Protein AF-I3XAE4-F1 (afdb_monomer)

Mean predicted aligned error: 9.43 Å

InterPro domains:
  IPR036927 Cytochrome c oxidase-like, subunit I superfamily [G3DSA:1.20.210.10] (24-157)
  IPR036927 Cytochrome c oxidase-like, subunit I superfamily [SSF81442] (66-150)

Structure (mmCIF, N/CA/C/O backbone):
data_AF-I3XAE4-F1
#
_entry.id   AF-I3XAE4-F1
#
loop_
_atom_site.group_PDB
_atom_site.id
_atom_site.type_symbol
_atom_site.label_atom_id
_atom_site.label_alt_id
_atom_site.label_comp_id
_atom_site.label_asym_id
_atom_site.label_entity_id
_atom_site.label_seq_id
_atom_site.pdbx_PDB_ins_code
_atom_site.Cartn_x
_atom_site.Cartn_y
_atom_site.Cartn_z
_atom_site.occupancy
_atom_site.B_iso_or_equiv
_atom_site.auth_seq_id
_atom_site.auth_comp_id
_atom_site.auth_asym_id
_atom_site.auth_atom_id
_atom_site.pdbx_PDB_model_num
ATOM 1 N N . MET A 1 1 ? -15.522 16.557 63.820 1.00 76.06 1 MET A N 1
ATOM 2 C CA . MET A 1 1 ? -14.167 16.299 63.265 1.00 76.06 1 MET A CA 1
ATOM 3 C C . MET A 1 1 ? -14.089 15.014 62.425 1.00 76.06 1 MET A C 1
ATOM 5 O O . MET A 1 1 ? -13.448 15.027 61.383 1.00 76.06 1 MET A O 1
ATOM 9 N N . GLN A 1 2 ? -14.757 13.923 62.821 1.00 84.25 2 GLN A N 1
ATOM 10 C CA . GLN A 1 2 ? -14.720 12.630 62.114 1.00 84.25 2 GLN A CA 1
ATOM 11 C C . GLN A 1 2 ? -15.445 12.635 60.753 1.00 84.25 2 GLN A C 1
ATOM 13 O O . GLN A 1 2 ? -14.897 12.148 59.770 1.00 84.25 2 GLN A O 1
ATOM 18 N N . ALA A 1 3 ? -16.614 13.282 60.664 1.00 79.56 3 AL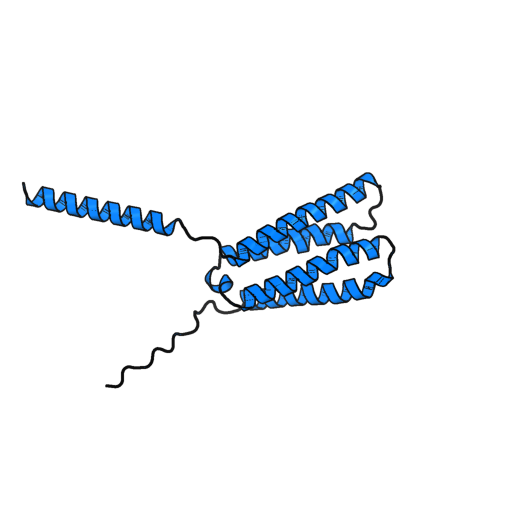A A N 1
ATOM 19 C CA . ALA A 1 3 ? -17.376 13.404 59.415 1.00 79.56 3 ALA A CA 1
ATOM 20 C C . ALA A 1 3 ? -16.611 14.159 58.306 1.00 79.56 3 ALA A C 1
ATOM 22 O O . ALA A 1 3 ? -16.615 13.744 57.152 1.00 79.56 3 ALA A O 1
ATOM 23 N N . ALA A 1 4 ? -15.877 15.219 58.663 1.00 82.44 4 ALA A N 1
ATOM 24 C CA . ALA A 1 4 ? -15.049 15.973 57.719 1.00 82.44 4 ALA A CA 1
ATOM 25 C C . ALA A 1 4 ? -13.869 15.141 57.181 1.00 82.44 4 ALA A C 1
ATOM 27 O O . ALA A 1 4 ? -13.571 15.188 55.990 1.00 82.44 4 ALA A O 1
ATOM 28 N N . LYS A 1 5 ? -13.229 14.329 58.037 1.00 83.19 5 LYS A N 1
ATOM 29 C CA . LYS A 1 5 ? -12.159 13.407 57.620 1.00 83.19 5 LYS A CA 1
ATOM 30 C C . LYS A 1 5 ? -12.682 12.320 56.675 1.00 83.19 5 LYS A C 1
ATOM 32 O O . LYS A 1 5 ? -12.035 12.034 55.672 1.00 83.19 5 LYS A O 1
ATOM 37 N N . ALA A 1 6 ? -13.864 11.770 56.958 1.00 85.94 6 ALA A N 1
ATOM 38 C CA . ALA A 1 6 ? -14.510 10.782 56.096 1.00 85.94 6 ALA A CA 1
ATOM 39 C C . ALA A 1 6 ? -14.856 11.363 54.712 1.00 85.94 6 ALA A C 1
ATOM 41 O O . ALA A 1 6 ? -14.579 10.735 53.694 1.00 85.94 6 ALA A O 1
ATOM 42 N N . PHE A 1 7 ? -15.377 12.593 54.664 1.00 85.81 7 PHE A N 1
ATOM 43 C CA . PHE A 1 7 ? -15.699 13.275 53.407 1.00 85.81 7 PHE A CA 1
ATOM 44 C C . PHE A 1 7 ? -14.455 13.559 52.549 1.00 85.81 7 PHE A C 1
ATOM 46 O O . PHE A 1 7 ? -14.458 13.315 51.342 1.00 85.81 7 PHE A O 1
ATOM 53 N N . LEU A 1 8 ? -13.367 14.030 53.166 1.00 87.00 8 LEU A N 1
ATOM 54 C CA . LEU A 1 8 ? -12.108 14.290 52.460 1.00 87.00 8 LEU A CA 1
ATOM 55 C C . LEU A 1 8 ? -11.470 13.002 51.919 1.00 87.00 8 LEU A C 1
ATOM 57 O O . LEU A 1 8 ? -10.982 13.005 50.792 1.00 87.00 8 LEU A O 1
ATOM 61 N N . SER A 1 9 ? -11.536 11.903 52.679 1.00 88.94 9 SER A N 1
ATOM 62 C CA . SER A 1 9 ? -11.065 10.581 52.242 1.00 88.94 9 SER A CA 1
ATOM 63 C C . SER A 1 9 ? -11.899 10.015 51.087 1.00 88.94 9 SER A C 1
ATOM 65 O O . SER A 1 9 ? -11.342 9.487 50.126 1.00 88.94 9 SER A O 1
ATOM 67 N N . ALA A 1 10 ? -13.225 10.175 51.121 1.00 87.88 10 ALA A N 1
ATOM 68 C CA . ALA A 1 10 ? -14.088 9.758 50.016 1.00 87.88 10 ALA A CA 1
ATOM 69 C C . ALA A 1 10 ? -13.787 10.553 48.733 1.00 87.88 10 ALA A C 1
ATOM 71 O O . ALA A 1 10 ? -13.667 9.975 47.650 1.00 87.88 10 ALA A O 1
ATOM 72 N N . ARG A 1 11 ? -13.581 11.871 48.860 1.00 89.69 11 ARG A N 1
ATOM 73 C CA . ARG A 1 11 ? -13.214 12.744 47.737 1.00 89.69 11 ARG A CA 1
ATOM 74 C C . ARG A 1 11 ? -11.833 12.408 47.167 1.00 89.69 11 ARG A C 1
ATOM 76 O O . ARG A 1 11 ? -11.686 12.399 45.948 1.00 89.69 11 ARG A O 1
ATOM 83 N N . SER A 1 12 ? -10.835 12.105 48.004 1.00 89.38 12 SER A N 1
ATOM 84 C CA . SER A 1 12 ? -9.504 11.695 47.527 1.00 89.38 12 SER A CA 1
ATOM 85 C C . SER A 1 12 ? -9.557 10.353 46.799 1.00 89.38 12 SER A C 1
ATOM 87 O O . SER A 1 12 ? -8.990 10.231 45.717 1.00 89.38 12 SER A O 1
ATOM 89 N N . GLN A 1 13 ? -10.319 9.387 47.323 1.00 89.75 13 GLN A N 1
ATOM 90 C CA . GLN A 1 13 ? -10.525 8.089 46.676 1.00 89.75 13 GLN A CA 1
ATOM 91 C C . GLN A 1 13 ? -11.202 8.246 45.305 1.00 89.75 13 GLN A C 1
ATOM 93 O O . GLN A 1 13 ? -10.792 7.617 44.329 1.00 89.75 13 GLN A O 1
ATOM 98 N N . GLN A 1 14 ? -12.215 9.115 45.200 1.00 87.88 14 GLN A N 1
ATOM 99 C CA . GLN A 1 14 ? -12.870 9.417 43.924 1.00 87.88 14 GLN A CA 1
ATOM 100 C C . GLN A 1 14 ? -11.922 10.086 42.926 1.00 87.88 14 GLN A C 1
ATOM 102 O O . GLN A 1 14 ? -11.926 9.714 41.754 1.00 87.88 14 GLN A O 1
ATOM 107 N N . LEU A 1 15 ? -11.094 11.035 43.371 1.00 87.19 15 LEU A N 1
ATOM 108 C CA . LEU A 1 15 ? -10.099 11.684 42.514 1.00 87.19 15 LEU A CA 1
ATOM 109 C C . LEU A 1 15 ? -9.040 10.691 42.030 1.00 87.19 15 LEU A C 1
ATOM 111 O O . LEU A 1 15 ? -8.719 10.681 40.845 1.00 87.19 15 LEU A O 1
ATOM 115 N N . GLU A 1 16 ? -8.545 9.810 42.898 1.00 88.75 16 GLU A N 1
ATOM 116 C CA . GLU A 1 16 ? -7.619 8.749 42.498 1.00 88.75 16 GLU A CA 1
ATOM 117 C C . GLU A 1 16 ? -8.247 7.782 41.495 1.00 88.75 16 GLU A C 1
ATOM 119 O O . GLU A 1 16 ? -7.606 7.421 40.507 1.00 88.75 16 GLU A O 1
ATOM 124 N N . ASN A 1 17 ? -9.502 7.388 41.710 1.00 87.81 17 ASN A N 1
ATOM 125 C CA . ASN A 1 17 ? -10.229 6.526 40.783 1.00 87.81 17 ASN A CA 1
ATOM 126 C C . ASN A 1 17 ? -10.455 7.224 39.433 1.00 87.81 17 ASN A C 1
ATOM 128 O O . ASN A 1 17 ? -10.259 6.605 38.389 1.00 87.81 17 ASN A O 1
ATOM 132 N N . MET A 1 18 ? -10.773 8.521 39.433 1.00 81.25 18 MET A N 1
ATOM 133 C CA . MET A 1 18 ? -10.917 9.336 38.221 1.00 81.25 18 MET A CA 1
ATOM 134 C C . MET A 1 18 ? -9.584 9.500 37.476 1.00 81.25 18 MET A C 1
ATOM 136 O O . MET A 1 18 ? -9.546 9.425 36.249 1.00 81.25 18 MET A O 1
ATOM 140 N N . LEU A 1 19 ? -8.475 9.691 38.194 1.00 83.56 19 LEU A N 1
ATOM 141 C CA . LEU A 1 19 ? -7.135 9.777 37.607 1.00 83.56 19 LEU A CA 1
ATOM 142 C C . LEU A 1 19 ? -6.678 8.428 37.040 1.00 83.56 19 LEU A C 1
ATOM 144 O O . LEU A 1 19 ? -6.095 8.388 35.958 1.00 83.56 19 LEU A O 1
ATOM 148 N N . LYS A 1 20 ? -6.972 7.320 37.731 1.00 78.75 20 LYS A N 1
ATOM 149 C CA . LYS A 1 20 ? -6.724 5.957 37.235 1.00 78.75 20 LYS A CA 1
ATOM 150 C C . LYS A 1 20 ? -7.558 5.660 35.991 1.00 78.75 20 LYS A C 1
ATOM 152 O O . LYS A 1 20 ? -7.014 5.111 35.042 1.00 78.75 20 LYS A O 1
ATOM 157 N N . PHE A 1 21 ? -8.821 6.082 35.958 1.00 70.75 21 PHE A N 1
ATOM 158 C CA . PHE A 1 21 ? -9.698 5.943 34.795 1.00 70.75 21 PHE A CA 1
ATOM 159 C C . PHE A 1 21 ? -9.158 6.707 33.577 1.00 70.75 21 PHE A C 1
ATOM 161 O O . PHE A 1 21 ? -8.957 6.102 32.529 1.00 70.75 21 PHE A O 1
ATOM 168 N N . HIS A 1 22 ? -8.798 7.989 33.719 1.00 64.88 22 HIS A N 1
ATOM 169 C CA . HIS A 1 22 ? -8.184 8.756 32.623 1.00 64.88 22 HIS A CA 1
ATOM 170 C C . HIS A 1 22 ? -6.821 8.194 32.190 1.00 64.88 22 HIS A C 1
ATOM 172 O O . HIS A 1 22 ? -6.510 8.167 31.001 1.00 64.88 22 HIS A O 1
ATOM 178 N N . ARG A 1 23 ? -6.014 7.692 33.135 1.00 65.06 23 ARG A N 1
ATOM 179 C CA . ARG A 1 23 ? -4.724 7.051 32.835 1.00 65.06 23 ARG A CA 1
ATOM 180 C C . ARG A 1 23 ? -4.894 5.717 32.102 1.00 65.06 23 ARG A C 1
ATOM 182 O O . ARG A 1 23 ? -4.112 5.427 31.205 1.00 65.06 23 ARG A O 1
ATOM 189 N N . GLN A 1 24 ? -5.905 4.921 32.452 1.00 57.69 24 GLN A N 1
ATOM 190 C CA . GLN A 1 24 ? -6.210 3.659 31.768 1.00 57.69 24 GLN A CA 1
ATOM 191 C C . GLN A 1 24 ? -6.857 3.874 30.394 1.00 57.69 24 GLN A C 1
ATOM 193 O O . GLN A 1 24 ? -6.640 3.066 29.495 1.00 57.69 24 GLN A O 1
ATOM 198 N N . GLN A 1 25 ? -7.566 4.987 30.185 1.00 56.97 25 GLN A N 1
ATOM 199 C CA . GLN A 1 25 ? -8.067 5.372 28.861 1.00 56.97 25 GLN A CA 1
ATOM 200 C C . GLN A 1 25 ? -6.973 5.874 27.902 1.00 56.97 25 GLN A C 1
ATOM 202 O O . GLN A 1 25 ? -7.177 5.869 26.691 1.00 56.97 25 GLN A O 1
ATOM 207 N N . GLY A 1 26 ? -5.790 6.241 28.407 1.00 47.56 26 GLY A N 1
ATOM 208 C CA . GLY A 1 26 ? -4.649 6.692 27.597 1.00 47.56 26 GLY A CA 1
ATOM 209 C C . GLY A 1 26 ? -3.886 5.586 26.854 1.00 47.56 26 GLY A C 1
ATOM 210 O O . GLY A 1 26 ? -2.859 5.865 26.243 1.00 47.56 26 GLY A O 1
ATOM 211 N N . GLY A 1 27 ? -4.344 4.333 26.911 1.00 53.12 27 GLY A N 1
ATOM 212 C CA . GLY A 1 27 ? -3.625 3.173 26.386 1.00 53.12 27 GLY A CA 1
ATOM 213 C C . GLY A 1 27 ? -4.362 2.431 25.279 1.00 53.12 27 GLY A C 1
ATOM 214 O O . GLY A 1 27 ? -4.407 1.203 25.325 1.00 53.12 27 GLY A O 1
ATOM 215 N N . ASN A 1 28 ? -4.954 3.120 24.299 1.00 59.66 28 ASN A N 1
ATOM 216 C CA . ASN A 1 28 ? -5.512 2.417 23.144 1.00 59.66 28 ASN A CA 1
ATOM 217 C C . ASN A 1 28 ? -4.349 1.919 22.269 1.00 59.66 28 ASN A C 1
ATOM 219 O O . ASN A 1 28 ? -3.827 2.646 21.423 1.00 59.66 28 ASN A O 1
ATOM 223 N N . GLN A 1 29 ? -3.881 0.697 22.537 1.00 72.88 29 GLN A N 1
ATOM 224 C CA . GLN A 1 29 ? -2.855 0.039 21.733 1.00 72.88 29 GLN A CA 1
ATOM 225 C C . GLN A 1 29 ? -3.320 0.035 20.273 1.00 72.88 29 GLN A C 1
ATOM 227 O O . GLN A 1 29 ? -4.426 -0.413 19.965 1.00 72.88 29 GLN A O 1
ATOM 232 N N . MET A 1 30 ? -2.489 0.579 19.382 1.00 83.19 30 MET A N 1
ATOM 233 C CA . MET A 1 30 ? -2.802 0.673 17.960 1.00 83.19 30 MET A CA 1
ATOM 234 C C . MET A 1 30 ? -3.201 -0.714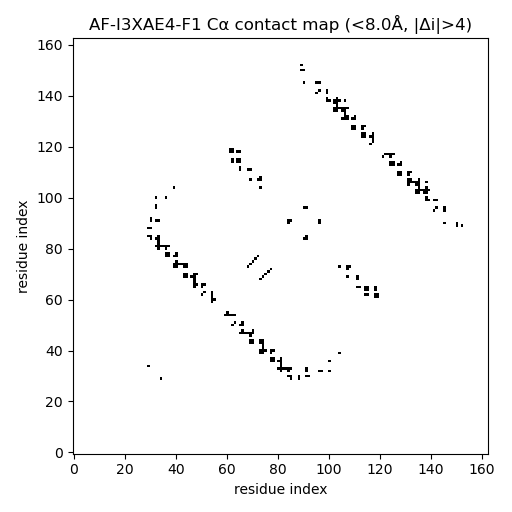 17.424 1.00 83.19 30 MET A C 1
ATOM 236 O O . MET A 1 30 ? -2.473 -1.683 17.668 1.00 83.19 30 MET A O 1
ATOM 240 N N . PRO A 1 31 ? -4.316 -0.838 16.677 1.00 91.19 31 PRO A N 1
ATOM 241 C CA . PRO A 1 31 ? -4.728 -2.108 16.098 1.00 91.19 31 PRO A CA 1
ATOM 242 C C . PRO A 1 31 ? -3.585 -2.763 15.323 1.00 91.19 31 PRO A C 1
ATOM 244 O O . PRO A 1 31 ? -2.889 -2.105 14.547 1.00 91.19 31 PRO A O 1
ATOM 247 N N . ARG A 1 32 ? -3.409 -4.078 15.492 1.00 92.88 32 ARG A N 1
ATOM 248 C CA . ARG A 1 32 ? -2.312 -4.836 14.864 1.00 92.88 32 ARG A CA 1
ATOM 249 C C . ARG A 1 32 ? -2.206 -4.577 13.359 1.00 92.88 32 ARG A C 1
ATOM 251 O O . ARG A 1 32 ? -1.103 -4.432 12.848 1.00 92.88 32 ARG A O 1
ATOM 258 N N . ILE A 1 33 ? -3.341 -4.497 12.664 1.00 94.94 33 ILE A N 1
ATOM 259 C CA . ILE A 1 33 ? -3.379 -4.264 11.216 1.00 94.94 33 ILE A CA 1
ATOM 260 C C . ILE A 1 33 ? -2.875 -2.873 10.822 1.00 94.94 33 ILE A C 1
ATOM 262 O O . ILE A 1 33 ? -2.163 -2.743 9.832 1.00 94.94 33 ILE A O 1
ATOM 266 N N . ALA A 1 34 ? -3.152 -1.850 11.633 1.00 95.88 34 ALA A N 1
ATOM 267 C CA . ALA A 1 34 ? -2.610 -0.516 11.415 1.00 95.88 34 ALA A CA 1
ATOM 268 C C . ALA A 1 34 ? -1.083 -0.510 11.569 1.00 95.88 34 ALA A C 1
ATOM 270 O O . ALA A 1 34 ? -0.377 0.047 10.732 1.00 95.88 34 ALA A O 1
ATOM 271 N N . ASN A 1 35 ? -0.562 -1.209 12.585 1.00 96.06 35 ASN A N 1
ATOM 272 C CA . ASN A 1 35 ? 0.882 -1.360 12.767 1.00 96.06 35 ASN A CA 1
ATOM 273 C C . ASN A 1 35 ? 1.548 -2.096 11.592 1.00 96.06 35 ASN A C 1
ATOM 275 O O . ASN A 1 35 ? 2.632 -1.700 11.169 1.00 96.06 35 ASN A O 1
ATOM 279 N N . LEU A 1 36 ? 0.904 -3.140 11.056 1.00 97.38 36 LEU A N 1
ATOM 280 C CA . LEU A 1 36 ? 1.390 -3.853 9.872 1.00 97.38 36 LEU A CA 1
ATOM 281 C C . LEU A 1 36 ? 1.469 -2.926 8.656 1.00 97.38 36 LEU A C 1
ATOM 283 O O . LEU A 1 36 ? 2.522 -2.861 8.030 1.00 97.38 36 LEU A O 1
ATOM 287 N N . TYR A 1 37 ? 0.414 -2.155 8.387 1.00 98.25 37 TYR A N 1
ATOM 288 C CA . TYR A 1 37 ? 0.399 -1.186 7.292 1.00 98.25 37 TYR A CA 1
ATOM 289 C C . TYR A 1 37 ? 1.497 -0.129 7.392 1.00 98.25 37 TYR A C 1
ATOM 291 O O . TYR A 1 37 ? 2.156 0.160 6.400 1.00 98.25 37 TYR A O 1
ATOM 299 N N . PHE A 1 38 ? 1.742 0.436 8.577 1.00 98.38 38 PHE A N 1
ATOM 300 C CA . PHE A 1 38 ? 2.834 1.401 8.736 1.00 98.38 38 PHE A CA 1
ATOM 301 C C . PHE A 1 38 ? 4.212 0.756 8.546 1.00 98.38 38 PHE A C 1
ATOM 303 O O . PHE A 1 38 ? 5.091 1.356 7.925 1.00 98.38 38 PHE A O 1
ATOM 310 N N . LYS A 1 39 ? 4.397 -0.479 9.032 1.00 98.31 39 LYS A N 1
ATOM 311 C CA . LYS A 1 39 ? 5.637 -1.243 8.832 1.00 98.31 39 LYS A CA 1
ATOM 312 C C . LYS A 1 39 ? 5.887 -1.579 7.364 1.00 98.31 39 LYS A C 1
ATOM 314 O O . LYS A 1 39 ? 7.032 -1.526 6.933 1.00 98.31 39 LYS A O 1
ATOM 319 N N . THR A 1 40 ? 4.859 -1.906 6.586 1.00 98.44 40 THR A N 1
ATOM 320 C CA . THR A 1 40 ? 5.027 -2.131 5.143 1.00 98.44 40 THR A CA 1
ATOM 321 C C . THR A 1 40 ? 5.221 -0.825 4.385 1.00 98.44 40 THR A C 1
ATOM 323 O O . THR A 1 40 ? 6.089 -0.755 3.519 1.00 98.44 40 THR A O 1
ATOM 326 N N . ALA A 1 41 ? 4.490 0.232 4.749 1.00 98.62 41 ALA A N 1
ATOM 327 C CA . ALA A 1 41 ? 4.594 1.543 4.114 1.00 98.62 41 ALA A CA 1
ATOM 328 C C . ALA A 1 41 ? 6.022 2.107 4.177 1.00 98.62 41 ALA A C 1
ATOM 330 O O . ALA A 1 41 ? 6.518 2.623 3.177 1.00 98.62 41 ALA A O 1
ATOM 331 N N . ILE A 1 42 ? 6.711 1.978 5.320 1.00 98.62 42 ILE A N 1
ATOM 332 C CA . ILE A 1 42 ? 8.096 2.462 5.445 1.00 98.62 42 ILE A CA 1
ATOM 333 C C . ILE A 1 42 ? 9.076 1.663 4.574 1.00 98.62 42 ILE A C 1
ATOM 335 O O . ILE A 1 42 ? 10.012 2.238 4.027 1.00 98.62 42 ILE A O 1
ATOM 339 N N . ILE A 1 43 ? 8.837 0.363 4.372 1.00 98.75 43 ILE A N 1
ATOM 340 C CA . ILE A 1 43 ? 9.647 -0.459 3.460 1.00 98.75 43 ILE A CA 1
ATOM 341 C C . ILE A 1 43 ? 9.473 0.038 2.020 1.00 98.75 43 ILE A C 1
ATOM 343 O O . ILE A 1 43 ? 10.461 0.228 1.313 1.00 98.75 43 ILE A O 1
ATOM 347 N N . PHE A 1 44 ? 8.237 0.313 1.594 1.00 98.69 44 PHE A N 1
ATOM 348 C CA . PHE A 1 44 ? 7.981 0.851 0.256 1.00 98.69 44 PHE A CA 1
ATOM 349 C C . PHE A 1 44 ? 8.507 2.273 0.060 1.00 98.69 44 PHE A C 1
ATOM 351 O O . PHE A 1 44 ? 8.953 2.584 -1.041 1.00 98.69 44 PHE A O 1
ATOM 358 N N . LEU A 1 45 ? 8.527 3.110 1.104 1.00 98.75 45 LEU A N 1
ATOM 359 C CA . LEU A 1 45 ? 9.181 4.421 1.042 1.00 98.75 45 LEU A CA 1
ATOM 360 C C . LEU A 1 45 ? 10.678 4.271 0.760 1.00 98.75 45 LEU A C 1
ATOM 362 O O . LEU A 1 45 ? 11.205 4.932 -0.131 1.00 98.75 45 LEU A O 1
ATOM 366 N N . ILE A 1 46 ? 11.353 3.376 1.488 1.00 98.75 46 ILE A N 1
ATOM 367 C CA . ILE A 1 46 ? 12.780 3.106 1.280 1.00 98.75 46 ILE A CA 1
ATOM 368 C C . ILE A 1 46 ? 13.013 2.636 -0.160 1.00 98.75 46 ILE A C 1
ATOM 370 O O . ILE A 1 46 ? 13.849 3.212 -0.850 1.00 98.75 46 ILE A O 1
ATOM 374 N N . LEU A 1 47 ? 12.226 1.669 -0.647 1.00 98.31 47 LEU A N 1
ATOM 375 C CA . LEU A 1 47 ? 12.312 1.196 -2.034 1.00 98.31 47 LEU A CA 1
ATOM 376 C C . LEU A 1 47 ? 12.060 2.319 -3.052 1.00 98.31 47 LEU A C 1
ATOM 378 O O . LEU A 1 47 ? 12.807 2.452 -4.018 1.00 98.31 47 LEU A O 1
ATOM 382 N N . GLY A 1 48 ? 11.040 3.149 -2.831 1.00 98.38 48 GLY A N 1
ATOM 383 C CA . GLY A 1 48 ? 10.707 4.275 -3.700 1.00 98.38 48 GLY A CA 1
ATOM 384 C C . GLY A 1 48 ? 11.844 5.291 -3.795 1.00 98.38 48 GLY A C 1
ATOM 385 O O . GLY A 1 48 ? 12.214 5.691 -4.900 1.00 98.38 48 GLY A O 1
ATOM 386 N N . ILE A 1 49 ? 12.443 5.664 -2.661 1.00 98.56 49 ILE A N 1
ATOM 387 C CA . ILE A 1 49 ? 13.618 6.546 -2.617 1.00 98.56 49 ILE A CA 1
ATOM 388 C C . ILE A 1 49 ? 14.809 5.889 -3.323 1.00 98.56 49 ILE A C 1
ATOM 390 O O . ILE A 1 49 ? 15.467 6.550 -4.122 1.00 98.56 49 ILE A O 1
ATOM 394 N N . SER A 1 50 ? 15.065 4.595 -3.096 1.00 98.31 50 SER A N 1
ATOM 395 C CA . SER A 1 50 ? 16.1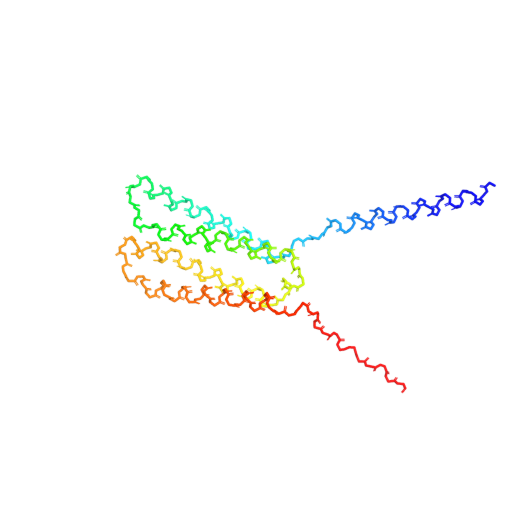52 3.868 -3.767 1.00 98.31 50 SER A CA 1
ATOM 396 C C . SER A 1 50 ? 16.010 3.874 -5.291 1.00 98.31 50 SER A C 1
ATOM 398 O O . SER A 1 50 ? 16.989 4.149 -5.981 1.00 98.31 50 SER A O 1
ATOM 400 N N . ILE A 1 51 ? 14.802 3.641 -5.823 1.00 97.69 51 ILE A N 1
ATOM 401 C CA . ILE A 1 51 ? 14.539 3.717 -7.272 1.00 97.69 51 ILE A CA 1
ATOM 402 C C . ILE A 1 51 ? 14.790 5.142 -7.786 1.00 97.69 51 ILE A C 1
ATOM 404 O O . ILE A 1 51 ? 15.461 5.317 -8.800 1.00 97.69 51 ILE A O 1
ATOM 408 N N . GLY A 1 52 ? 14.301 6.165 -7.077 1.00 97.81 52 GLY A N 1
ATOM 409 C CA . GLY A 1 52 ? 14.479 7.565 -7.485 1.00 97.81 52 GLY A CA 1
ATOM 410 C C . GLY A 1 52 ? 15.945 8.010 -7.480 1.00 97.81 52 GLY A C 1
ATOM 411 O O . GLY A 1 52 ? 16.392 8.694 -8.400 1.00 97.81 52 GLY A O 1
ATOM 412 N N . LEU A 1 53 ? 16.720 7.574 -6.482 1.00 98.19 53 LEU A N 1
ATOM 413 C CA . LEU A 1 53 ? 18.163 7.813 -6.429 1.00 98.19 53 LEU A CA 1
ATOM 414 C C . LEU A 1 53 ? 18.890 7.117 -7.579 1.00 98.19 53 LEU A C 1
ATOM 416 O O . LEU A 1 53 ? 19.728 7.745 -8.222 1.00 98.19 53 LEU A O 1
ATOM 420 N N . HIS A 1 54 ? 18.549 5.858 -7.866 1.00 97.12 54 HIS A N 1
ATOM 421 C CA . HIS A 1 54 ? 19.123 5.127 -8.995 1.00 97.12 54 HIS A CA 1
ATOM 422 C C . HIS A 1 54 ? 18.870 5.854 -10.323 1.00 97.12 54 HIS A C 1
ATOM 424 O O . HIS A 1 54 ? 19.812 6.063 -11.082 1.00 97.12 54 HIS A O 1
ATOM 430 N N . MET A 1 55 ? 17.635 6.309 -10.567 1.00 96.75 55 MET A N 1
ATOM 431 C CA . MET A 1 55 ? 17.286 7.084 -11.767 1.00 96.75 55 MET A CA 1
ATOM 432 C C . MET A 1 55 ? 18.100 8.379 -11.879 1.00 96.75 55 MET A C 1
ATOM 434 O O . MET A 1 55 ? 18.649 8.682 -12.935 1.00 96.75 55 MET A O 1
ATOM 438 N N . SER A 1 56 ? 18.217 9.124 -10.776 1.00 97.06 56 SER A N 1
ATOM 439 C CA . SER A 1 56 ? 18.966 10.385 -10.737 1.00 97.06 56 SER A CA 1
ATOM 440 C C . SER A 1 56 ? 20.460 10.179 -11.008 1.00 97.06 56 SER A C 1
ATOM 442 O O . SER A 1 56 ? 21.046 10.894 -11.818 1.00 97.06 56 SER A O 1
ATOM 444 N N . ILE A 1 57 ? 21.070 9.161 -10.388 1.00 98.00 57 ILE A N 1
ATOM 445 C CA . ILE A 1 57 ? 22.494 8.835 -10.570 1.00 98.00 57 ILE A CA 1
ATOM 446 C C . ILE A 1 57 ? 22.775 8.334 -11.994 1.00 98.00 57 ILE A C 1
ATOM 448 O O . ILE A 1 57 ? 23.786 8.708 -12.582 1.00 98.00 57 ILE A O 1
ATOM 452 N N . ALA A 1 58 ? 21.898 7.493 -12.549 1.00 96.00 58 ALA A N 1
ATOM 453 C CA . ALA A 1 58 ? 22.066 6.932 -13.890 1.00 96.00 58 ALA A CA 1
ATOM 454 C C . ALA A 1 58 ? 21.701 7.917 -15.015 1.00 96.00 58 ALA A C 1
ATOM 456 O O . ALA A 1 58 ? 22.058 7.685 -16.168 1.00 96.00 58 ALA A O 1
ATOM 457 N N . GLY A 1 59 ? 20.954 8.983 -14.710 1.00 96.44 59 GLY A N 1
ATOM 458 C CA . GLY A 1 59 ? 20.368 9.881 -15.709 1.00 96.44 59 GLY A CA 1
ATOM 459 C C . GLY A 1 59 ? 19.224 9.255 -16.520 1.00 96.44 59 GLY A C 1
ATOM 460 O O . GLY A 1 59 ? 18.654 9.922 -17.383 1.00 96.44 59 GLY A O 1
ATOM 461 N N . ASP A 1 60 ? 18.849 8.006 -16.236 1.00 95.38 60 ASP A N 1
ATOM 462 C CA . ASP A 1 60 ? 17.760 7.293 -16.897 1.00 95.38 60 ASP A CA 1
ATOM 463 C C . ASP A 1 60 ? 16.477 7.355 -16.059 1.00 95.38 60 ASP A C 1
ATOM 465 O O . ASP A 1 60 ? 16.410 6.870 -14.929 1.00 95.38 60 ASP A O 1
ATOM 469 N N . HIS A 1 61 ? 15.435 7.937 -16.648 1.00 95.62 61 HIS A N 1
ATOM 470 C CA . HIS A 1 61 ? 14.135 8.134 -16.012 1.00 95.62 61 HIS A CA 1
ATOM 471 C C . HIS A 1 61 ? 13.060 7.164 -16.529 1.00 95.62 61 HIS A C 1
ATOM 473 O O . HIS A 1 61 ? 11.875 7.342 -16.229 1.00 95.62 61 HIS A O 1
ATOM 479 N N . SER A 1 62 ? 13.452 6.117 -17.263 1.00 95.38 62 SER A N 1
ATOM 480 C CA . SER A 1 62 ? 12.564 5.053 -17.755 1.00 95.38 62 SER A CA 1
ATOM 481 C C . SER A 1 62 ? 11.665 4.473 -16.652 1.00 95.38 62 SER A C 1
ATOM 483 O O . SER A 1 62 ? 10.456 4.325 -16.830 1.00 95.38 62 SER A O 1
ATOM 485 N N . ALA A 1 63 ? 12.220 4.252 -15.456 1.00 96.19 63 ALA A N 1
ATOM 486 C CA . ALA A 1 63 ? 11.524 3.670 -14.308 1.00 96.19 63 ALA A CA 1
ATOM 487 C C . ALA A 1 63 ? 10.679 4.665 -13.477 1.00 96.19 63 ALA A C 1
ATOM 489 O O . ALA A 1 63 ? 10.246 4.321 -12.371 1.00 96.19 63 ALA A O 1
ATOM 490 N N . THR A 1 64 ? 10.386 5.872 -13.987 1.00 97.81 64 THR A N 1
ATOM 491 C CA . THR A 1 64 ? 9.568 6.882 -13.273 1.00 97.81 64 THR A CA 1
ATOM 492 C C . THR A 1 64 ? 8.223 6.318 -12.815 1.00 97.81 64 THR A C 1
ATOM 494 O O . THR A 1 64 ? 7.786 6.579 -11.693 1.00 97.81 64 THR A O 1
ATOM 497 N N . GLY A 1 65 ? 7.586 5.485 -13.647 1.00 97.44 65 GLY A N 1
ATOM 498 C CA . GLY A 1 65 ? 6.336 4.814 -13.291 1.00 97.44 65 GLY A CA 1
ATOM 499 C C . GLY A 1 65 ? 6.478 3.938 -12.044 1.00 97.44 65 GLY A C 1
ATOM 500 O O . GLY A 1 65 ? 5.674 4.055 -11.120 1.00 97.44 65 GLY A O 1
ATOM 501 N N . ALA A 1 66 ? 7.525 3.114 -11.965 1.00 97.94 66 ALA A N 1
ATOM 502 C CA . ALA A 1 66 ? 7.773 2.251 -10.810 1.00 97.94 66 ALA A CA 1
ATOM 503 C C . ALA A 1 66 ? 8.087 3.058 -9.537 1.00 97.94 66 ALA A C 1
ATOM 505 O O . ALA A 1 66 ? 7.549 2.750 -8.472 1.00 97.94 66 ALA A O 1
ATOM 506 N N . HIS A 1 67 ? 8.879 4.132 -9.650 1.00 98.31 67 HIS A N 1
ATOM 507 C CA . HIS A 1 67 ? 9.148 5.063 -8.546 1.00 98.31 67 HIS A CA 1
ATOM 508 C C . HIS A 1 67 ? 7.861 5.695 -7.991 1.00 98.31 67 HIS A C 1
ATOM 510 O O . HIS A 1 67 ? 7.642 5.716 -6.774 1.00 98.31 67 HIS A O 1
ATOM 516 N N . ALA A 1 68 ? 6.990 6.184 -8.878 1.00 98.44 68 ALA A N 1
ATOM 517 C CA . ALA A 1 68 ? 5.729 6.807 -8.492 1.00 98.44 68 ALA A CA 1
ATOM 518 C C . ALA A 1 68 ? 4.792 5.808 -7.797 1.00 98.44 68 ALA A C 1
ATOM 520 O O . ALA A 1 68 ? 4.228 6.124 -6.750 1.00 98.44 68 ALA A O 1
ATOM 521 N N . HIS A 1 69 ? 4.668 4.582 -8.318 1.00 98.50 69 HIS A N 1
ATOM 522 C CA . HIS A 1 69 ? 3.820 3.555 -7.705 1.00 98.50 69 HIS A CA 1
ATOM 523 C C . HIS A 1 69 ? 4.367 3.080 -6.352 1.00 98.50 69 HIS A C 1
ATOM 525 O O . HIS A 1 69 ? 3.584 2.869 -5.425 1.00 98.50 69 HIS A O 1
ATOM 531 N N . ALA A 1 70 ? 5.690 2.979 -6.189 1.00 98.62 70 ALA A N 1
ATOM 532 C CA . ALA A 1 70 ? 6.296 2.649 -4.900 1.00 98.62 70 ALA A CA 1
ATOM 533 C C . ALA A 1 70 ? 5.956 3.680 -3.815 1.00 98.62 70 ALA A C 1
ATOM 535 O O . ALA A 1 70 ? 5.533 3.310 -2.718 1.00 98.62 70 ALA A O 1
ATOM 536 N N . ASN A 1 71 ? 6.058 4.973 -4.132 1.00 98.56 71 ASN A N 1
ATOM 537 C CA . ASN A 1 71 ? 5.756 6.030 -3.168 1.00 98.56 71 ASN A CA 1
ATOM 538 C C . ASN A 1 71 ? 4.250 6.231 -2.953 1.00 98.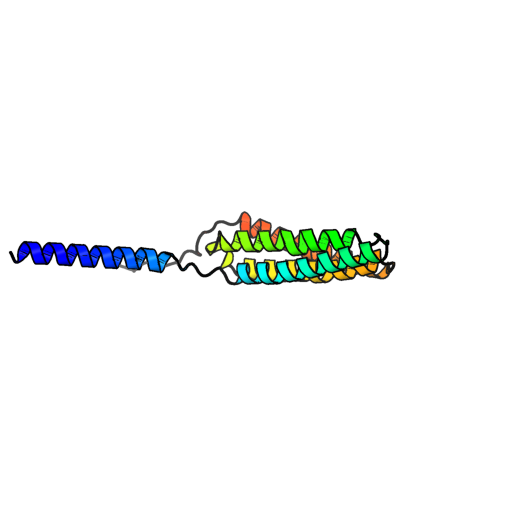56 71 ASN A C 1
ATOM 540 O O . ASN A 1 71 ? 3.816 6.373 -1.813 1.00 98.56 71 ASN A O 1
ATOM 544 N N . LEU A 1 72 ? 3.433 6.219 -4.010 1.00 98.44 72 LEU A N 1
ATOM 545 C CA . LEU A 1 72 ? 1.994 6.453 -3.879 1.00 98.44 72 LEU A CA 1
ATOM 546 C C . LEU A 1 72 ? 1.253 5.210 -3.378 1.00 98.44 72 LEU A C 1
ATOM 548 O O . LEU A 1 72 ? 0.685 5.248 -2.291 1.00 98.44 72 LEU A O 1
ATOM 552 N N . LEU A 1 73 ? 1.281 4.099 -4.119 1.00 98.44 73 LEU A N 1
ATOM 553 C CA . LEU A 1 73 ? 0.516 2.896 -3.764 1.00 98.44 73 LEU A CA 1
ATOM 554 C C . LEU A 1 73 ? 1.159 2.139 -2.597 1.00 98.44 73 LEU A C 1
ATOM 556 O O . LEU A 1 73 ? 0.442 1.585 -1.759 1.00 98.44 73 LEU A O 1
ATOM 560 N N . GLY A 1 74 ? 2.493 2.100 -2.561 1.00 98.56 74 GLY A N 1
ATOM 561 C CA . GLY A 1 74 ? 3.264 1.409 -1.531 1.00 98.56 74 GLY A CA 1
ATOM 562 C C . GLY A 1 74 ? 3.346 2.185 -0.222 1.00 98.56 74 GLY A C 1
ATOM 563 O O . GLY A 1 74 ? 2.952 1.664 0.814 1.00 98.56 74 GLY A O 1
ATOM 564 N N . TRP A 1 75 ? 3.833 3.426 -0.237 1.00 98.75 75 TRP A N 1
ATOM 565 C CA . TRP A 1 75 ? 3.987 4.208 0.994 1.00 98.75 75 TRP A CA 1
ATOM 566 C C . TRP A 1 75 ? 2.716 4.971 1.388 1.00 98.75 75 TRP A C 1
ATOM 568 O O . TRP A 1 75 ? 2.124 4.670 2.427 1.00 98.75 75 TRP A O 1
ATOM 578 N N . VAL A 1 76 ? 2.271 5.936 0.578 1.00 98.69 76 VAL A N 1
ATOM 579 C CA . VAL A 1 76 ? 1.190 6.867 0.953 1.00 98.69 76 VAL A CA 1
ATOM 580 C C . VAL A 1 76 ? -0.132 6.135 1.184 1.00 98.69 76 VAL A C 1
ATOM 582 O O . VAL A 1 76 ? -0.737 6.278 2.246 1.00 98.69 76 VAL A O 1
ATOM 585 N N . THR A 1 77 ? -0.583 5.312 0.237 1.00 98.69 77 THR A N 1
ATOM 586 C CA . THR A 1 77 ? -1.861 4.597 0.355 1.00 98.69 77 THR A CA 1
ATOM 587 C C . THR A 1 77 ? -1.855 3.606 1.518 1.00 98.69 77 THR A C 1
ATOM 589 O O . THR A 1 77 ? -2.825 3.561 2.275 1.00 98.69 77 THR A O 1
ATOM 592 N N . MET A 1 78 ? -0.763 2.859 1.737 1.00 98.56 78 MET A N 1
ATOM 593 C CA . MET A 1 78 ? -0.668 1.958 2.896 1.00 98.56 78 MET A CA 1
ATOM 594 C C . MET A 1 78 ? -0.652 2.726 4.221 1.00 98.56 78 MET A C 1
ATOM 596 O O . MET A 1 78 ? -1.299 2.294 5.173 1.00 98.56 78 MET A O 1
ATOM 600 N N . ALA A 1 79 ? 0.016 3.881 4.290 1.00 98.50 79 ALA A N 1
ATOM 601 C CA . ALA A 1 79 ? -0.033 4.742 5.470 1.00 98.50 79 ALA A CA 1
ATOM 602 C C . ALA A 1 79 ? -1.456 5.266 5.735 1.00 98.50 79 ALA A C 1
ATOM 604 O O . ALA A 1 79 ? -1.892 5.290 6.887 1.00 98.50 79 ALA A O 1
ATOM 605 N N . ILE A 1 80 ? -2.212 5.610 4.687 1.00 98.50 80 ILE A N 1
ATOM 606 C CA . ILE A 1 80 ? -3.625 6.007 4.795 1.00 98.50 80 ILE A CA 1
ATOM 607 C C . ILE A 1 80 ? -4.487 4.842 5.298 1.00 98.50 80 ILE A C 1
ATOM 609 O O . ILE A 1 80 ? -5.291 5.035 6.210 1.00 98.50 80 ILE A O 1
ATOM 613 N N . PHE A 1 81 ? -4.304 3.626 4.772 1.00 98.19 81 PHE A N 1
ATOM 614 C CA . PHE A 1 81 ? -5.013 2.437 5.264 1.00 98.19 81 PHE A CA 1
ATOM 615 C C . PHE A 1 81 ? -4.696 2.165 6.737 1.00 98.19 81 PHE A C 1
ATOM 617 O O . PHE A 1 81 ? -5.605 1.954 7.544 1.00 98.19 81 PHE A O 1
ATOM 624 N N . GLY A 1 82 ? -3.415 2.236 7.108 1.00 97.25 82 GLY A N 1
ATOM 625 C CA . GLY A 1 82 ? -2.967 2.107 8.491 1.00 97.25 82 GLY A CA 1
ATOM 626 C C . GLY A 1 82 ? -3.599 3.155 9.405 1.00 97.25 82 GLY A C 1
ATOM 627 O O . GLY A 1 82 ? -4.164 2.806 10.442 1.00 97.25 82 GLY A O 1
ATOM 628 N N . GLY A 1 83 ? -3.590 4.422 8.987 1.00 97.31 83 GLY A N 1
ATOM 629 C CA . GLY A 1 83 ? -4.221 5.528 9.706 1.00 97.31 83 GLY A CA 1
ATOM 630 C C . GLY A 1 83 ? -5.727 5.335 9.878 1.00 97.31 83 GLY A C 1
ATOM 631 O O . GLY A 1 83 ? -6.241 5.463 10.989 1.00 97.31 83 GLY A O 1
ATOM 632 N N . TYR A 1 84 ? -6.433 4.933 8.818 1.00 96.44 84 TYR A N 1
ATOM 633 C CA . TYR A 1 84 ? -7.865 4.646 8.889 1.00 96.44 84 TYR A CA 1
ATOM 634 C C . TYR A 1 84 ? -8.170 3.544 9.905 1.00 96.44 84 TYR A C 1
ATOM 636 O O . TYR A 1 84 ? -9.060 3.702 10.742 1.00 96.44 84 TYR A O 1
ATOM 644 N N . HIS A 1 85 ? -7.416 2.443 9.871 1.00 94.88 85 HIS A N 1
ATOM 645 C CA . HIS A 1 85 ? -7.593 1.349 10.822 1.00 94.88 85 HIS A CA 1
ATOM 646 C C . HIS A 1 85 ? -7.217 1.737 12.255 1.00 94.88 85 HIS A C 1
ATOM 648 O O . HIS A 1 85 ? -7.875 1.268 13.181 1.00 94.88 85 HIS A O 1
ATOM 654 N N . ALA A 1 86 ? -6.220 2.605 12.451 1.00 93.62 86 ALA A N 1
ATOM 655 C CA . ALA A 1 86 ? -5.871 3.133 13.768 1.00 93.62 86 ALA A CA 1
ATOM 656 C C . ALA A 1 86 ? -6.996 3.995 14.360 1.00 93.62 86 ALA A C 1
ATOM 658 O O . ALA A 1 86 ? -7.308 3.867 15.542 1.00 93.62 86 ALA A O 1
ATOM 659 N N . LEU A 1 87 ? -7.635 4.821 13.525 1.00 92.88 87 LEU A N 1
ATOM 660 C CA . LEU A 1 87 ? -8.751 5.686 13.917 1.00 92.88 87 LEU A CA 1
ATOM 661 C C . LEU A 1 87 ? -10.086 4.936 14.033 1.00 92.88 87 LEU A C 1
ATOM 663 O O . LEU A 1 87 ? -10.984 5.396 14.732 1.00 92.88 87 LEU A O 1
ATOM 667 N N . ASN A 1 88 ? -10.216 3.762 13.403 1.00 91.56 88 ASN A N 1
ATOM 668 C CA . ASN A 1 88 ? -11.432 2.942 13.420 1.00 91.56 88 ASN A CA 1
ATOM 669 C C . ASN A 1 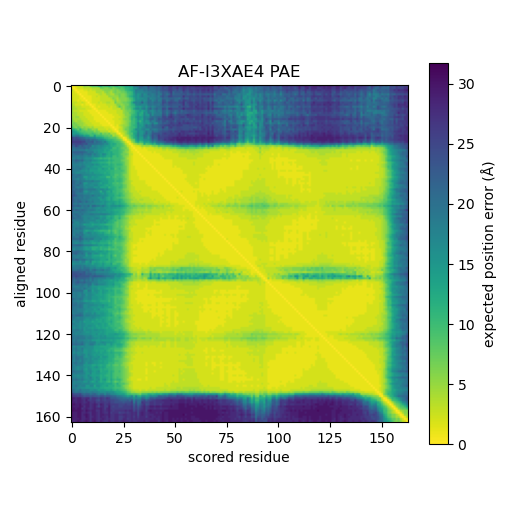88 ? -11.168 1.504 13.927 1.00 91.56 88 ASN A C 1
ATOM 671 O O . ASN A 1 88 ? -11.345 0.542 13.164 1.00 91.56 88 ASN A O 1
ATOM 675 N N . PRO A 1 89 ? -10.802 1.304 15.215 1.00 84.62 89 PRO A N 1
ATOM 676 C CA . PRO A 1 89 ? -10.431 -0.011 15.755 1.00 84.62 89 PRO A CA 1
ATOM 677 C C . PRO A 1 89 ? -11.496 -1.103 15.576 1.00 84.62 89 PRO A C 1
ATOM 679 O O . PRO A 1 89 ? -11.163 -2.264 15.345 1.00 84.62 89 PRO A O 1
ATOM 682 N N . GLN A 1 90 ? -12.783 -0.741 15.620 1.00 84.69 90 GLN A N 1
ATOM 683 C CA . GLN A 1 90 ? -13.897 -1.683 15.428 1.00 84.69 90 GLN A CA 1
ATOM 684 C C . GLN A 1 90 ? -13.894 -2.304 14.022 1.00 84.69 90 GLN A C 1
ATOM 686 O O . GLN A 1 90 ? -14.101 -3.506 13.862 1.00 84.69 90 GLN A O 1
ATOM 691 N N . LYS A 1 91 ? -13.595 -1.502 12.992 1.00 83.88 91 LYS A N 1
ATOM 692 C CA . LYS A 1 91 ? -13.460 -1.985 11.610 1.00 83.88 91 LYS A CA 1
ATOM 693 C C . LYS A 1 91 ? -12.156 -2.754 11.408 1.00 83.88 91 LYS A C 1
ATOM 695 O O . LYS A 1 91 ? -12.126 -3.721 10.651 1.00 83.88 91 LYS A O 1
ATOM 700 N N . ALA A 1 92 ? -11.099 -2.361 12.118 1.00 76.50 92 ALA A N 1
ATOM 701 C CA . ALA A 1 92 ? -9.799 -3.028 12.098 1.00 76.50 92 ALA A CA 1
ATOM 702 C C . ALA A 1 92 ? -9.822 -4.451 12.694 1.00 76.50 92 ALA A C 1
ATOM 704 O O . ALA A 1 92 ? -9.005 -5.283 12.308 1.00 76.50 92 ALA A O 1
ATOM 705 N N . ALA A 1 93 ? -10.762 -4.754 13.595 1.00 77.38 93 ALA A N 1
ATOM 706 C CA . ALA A 1 93 ? -10.905 -6.079 14.204 1.00 77.38 93 ALA A CA 1
ATOM 707 C C . ALA A 1 93 ? -11.509 -7.144 13.262 1.00 77.38 93 ALA A C 1
ATOM 709 O O . ALA A 1 93 ? -11.523 -8.333 13.585 1.00 77.38 93 ALA A O 1
ATOM 710 N N . ARG A 1 94 ? -12.028 -6.745 12.094 1.00 83.00 94 ARG A N 1
ATOM 711 C CA . ARG A 1 94 ? -12.718 -7.650 11.164 1.00 83.00 94 ARG A CA 1
ATOM 712 C C . ARG A 1 94 ? -11.728 -8.491 10.360 1.00 83.00 94 ARG A C 1
ATOM 714 O O . ARG A 1 94 ? -10.718 -7.984 9.879 1.00 83.00 94 ARG A O 1
ATOM 721 N N . ARG A 1 95 ? -12.083 -9.756 10.089 1.00 89.44 95 ARG A N 1
ATOM 722 C CA . ARG A 1 95 ? -11.316 -10.640 9.180 1.00 89.44 95 ARG A CA 1
ATOM 723 C C . ARG A 1 95 ? -11.091 -10.002 7.805 1.00 89.44 95 ARG A C 1
ATOM 725 O O . ARG A 1 95 ? -10.024 -10.168 7.225 1.00 89.44 95 ARG A O 1
ATOM 732 N N . LEU A 1 96 ? -12.063 -9.223 7.327 1.00 92.69 96 LEU A N 1
ATOM 733 C CA . LEU A 1 96 ? -11.980 -8.504 6.057 1.00 92.69 96 LEU A CA 1
ATOM 734 C C . LEU A 1 96 ? -10.797 -7.522 5.999 1.00 92.69 96 LEU A C 1
ATOM 736 O O . LEU A 1 96 ? -10.178 -7.418 4.949 1.00 92.69 96 LEU A O 1
ATOM 740 N N . ALA A 1 97 ? -10.428 -6.870 7.110 1.00 94.31 97 ALA A N 1
ATOM 741 C CA . ALA A 1 97 ? -9.274 -5.964 7.159 1.00 94.31 97 ALA A CA 1
ATOM 742 C C . ALA A 1 97 ? -7.946 -6.706 6.935 1.00 94.31 97 ALA A C 1
ATOM 744 O O . ALA A 1 97 ? -7.073 -6.226 6.218 1.00 94.31 97 ALA A O 1
ATOM 745 N N . MET A 1 98 ? -7.811 -7.918 7.484 1.00 96.44 98 MET A N 1
ATOM 746 C CA . MET A 1 98 ? -6.636 -8.763 7.240 1.00 96.44 98 MET A CA 1
ATOM 747 C C . MET A 1 98 ? -6.580 -9.282 5.800 1.00 96.44 98 MET A C 1
ATOM 749 O O . MET A 1 98 ? -5.502 -9.307 5.212 1.00 96.44 98 MET A O 1
ATOM 753 N N . ILE A 1 99 ? -7.724 -9.679 5.226 1.00 97.44 99 ILE A N 1
ATOM 754 C CA . ILE A 1 99 ? -7.804 -10.109 3.818 1.00 97.44 99 ILE A CA 1
ATOM 755 C C . ILE A 1 99 ? -7.421 -8.946 2.902 1.00 97.44 99 ILE A C 1
ATOM 757 O O . ILE A 1 99 ? -6.585 -9.109 2.020 1.00 97.44 99 ILE A O 1
ATOM 761 N N . GLN A 1 100 ? -7.983 -7.764 3.151 1.00 98.06 100 GLN A N 1
ATOM 762 C CA . GLN A 1 100 ? -7.685 -6.547 2.407 1.00 98.06 100 GLN A CA 1
ATOM 763 C C . GLN A 1 100 ? -6.191 -6.205 2.453 1.00 98.06 100 GLN A C 1
ATOM 765 O O . GLN A 1 100 ? -5.597 -5.975 1.401 1.00 98.06 100 GLN A O 1
ATOM 770 N N . TYR A 1 101 ? -5.56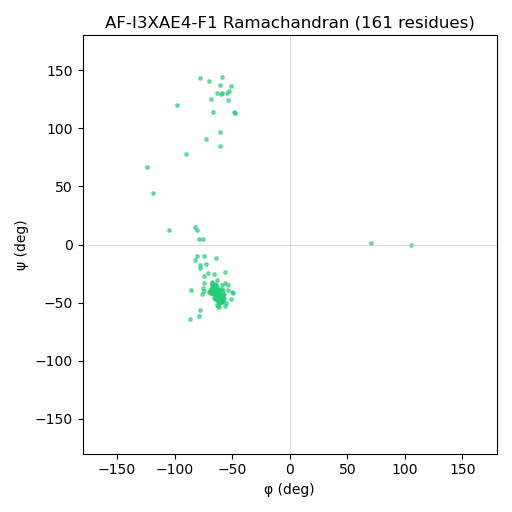7 -6.269 3.633 1.00 98.38 101 TYR A N 1
ATOM 771 C CA . TYR A 1 101 ? -4.119 -6.107 3.783 1.00 98.38 101 TYR A CA 1
ATOM 772 C C . TYR A 1 101 ? -3.317 -7.125 2.986 1.00 98.38 101 TYR A C 1
ATOM 774 O O . TYR A 1 101 ? -2.400 -6.731 2.267 1.00 98.38 101 TYR A O 1
ATOM 782 N N . ALA A 1 102 ? -3.653 -8.412 3.081 1.00 98.38 102 ALA A N 1
ATOM 783 C CA . ALA A 1 102 ? -2.921 -9.456 2.374 1.00 98.38 102 ALA A CA 1
ATOM 784 C C . ALA A 1 102 ? -3.016 -9.275 0.851 1.00 98.38 102 ALA A C 1
ATOM 786 O O . ALA A 1 102 ? -1.992 -9.268 0.172 1.00 98.38 102 ALA A O 1
ATOM 787 N N . VAL A 1 103 ? -4.231 -9.061 0.334 1.00 98.62 103 VAL A N 1
ATOM 788 C CA . VAL A 1 103 ? -4.498 -8.870 -1.100 1.00 98.62 103 VAL A CA 1
ATOM 789 C C . VAL A 1 103 ? -3.793 -7.620 -1.622 1.00 98.62 103 VAL A C 1
ATOM 791 O O . VAL A 1 103 ? -3.032 -7.706 -2.582 1.00 98.62 103 VAL A O 1
ATOM 794 N N . TYR A 1 104 ? -3.991 -6.468 -0.972 1.00 98.75 104 TYR A N 1
ATOM 795 C CA . TYR A 1 104 ? -3.405 -5.208 -1.430 1.00 98.75 104 TYR A CA 1
ATOM 796 C C . TYR A 1 104 ? -1.875 -5.232 -1.355 1.00 98.75 104 TYR A C 1
ATOM 798 O O . TYR A 1 104 ? -1.201 -4.888 -2.324 1.00 98.75 104 TYR A O 1
ATOM 806 N N . THR A 1 105 ? -1.318 -5.687 -0.227 1.00 98.69 105 THR A N 1
ATOM 807 C CA . THR A 1 105 ? 0.138 -5.748 -0.036 1.00 98.69 105 THR A CA 1
ATOM 808 C C . THR A 1 105 ? 0.785 -6.692 -1.037 1.00 98.69 105 THR A C 1
ATOM 810 O O . THR A 1 105 ? 1.809 -6.335 -1.609 1.00 98.69 105 THR A O 1
ATOM 813 N N . PHE A 1 106 ? 0.187 -7.859 -1.299 1.00 98.75 106 PHE A N 1
ATOM 814 C CA . PHE A 1 106 ? 0.697 -8.786 -2.309 1.00 98.75 106 PHE A CA 1
ATOM 815 C C . PHE A 1 106 ? 0.653 -8.177 -3.714 1.00 98.75 106 PHE A C 1
ATOM 817 O O . PHE A 1 106 ? 1.663 -8.199 -4.415 1.00 98.75 106 PHE A O 1
ATOM 824 N N . GLY A 1 107 ? -0.476 -7.568 -4.099 1.00 98.69 107 GLY A N 1
ATOM 825 C CA . GLY A 1 107 ? -0.609 -6.891 -5.391 1.00 98.69 107 GLY A CA 1
ATOM 826 C C . GLY A 1 107 ? 0.471 -5.828 -5.595 1.00 98.69 107 GLY A C 1
ATOM 827 O O . GLY A 1 107 ? 1.188 -5.863 -6.589 1.00 98.69 107 GLY A O 1
ATOM 828 N N . VAL A 1 108 ? 0.665 -4.939 -4.618 1.00 98.69 108 VAL A N 1
ATOM 829 C CA . VAL A 1 108 ? 1.671 -3.866 -4.698 1.00 98.69 108 VAL A CA 1
ATOM 830 C C . VAL A 1 108 ? 3.108 -4.403 -4.644 1.00 98.69 108 VAL A C 1
ATOM 832 O O . VAL A 1 108 ? 3.963 -3.933 -5.396 1.00 98.69 108 VAL A O 1
ATOM 835 N N . ALA A 1 109 ? 3.378 -5.411 -3.807 1.00 98.62 109 ALA A N 1
ATOM 836 C CA . ALA A 1 109 ? 4.700 -6.027 -3.687 1.00 98.62 109 ALA A CA 1
ATOM 837 C C . ALA A 1 109 ? 5.161 -6.713 -4.979 1.00 98.62 109 ALA A C 1
ATOM 839 O O . ALA A 1 109 ? 6.359 -6.752 -5.239 1.00 98.62 109 ALA A O 1
ATOM 840 N N . VAL A 1 110 ? 4.231 -7.230 -5.789 1.00 98.75 110 VAL A N 1
ATOM 841 C CA . VAL A 1 110 ? 4.530 -7.799 -7.112 1.00 98.75 110 VAL A CA 1
ATOM 842 C C . VAL A 1 110 ? 4.543 -6.716 -8.195 1.00 98.75 110 VAL A C 1
ATOM 844 O O . VAL A 1 110 ? 5.411 -6.736 -9.071 1.00 98.75 110 VAL A O 1
ATOM 847 N N . LEU A 1 111 ? 3.623 -5.748 -8.126 1.00 98.75 111 LEU A N 1
ATOM 848 C CA . LEU A 1 111 ? 3.484 -4.677 -9.115 1.00 98.75 111 LEU A CA 1
ATOM 849 C C . LEU A 1 111 ? 4.762 -3.853 -9.256 1.00 98.75 111 LEU A C 1
ATOM 851 O O . LEU A 1 111 ? 5.232 -3.641 -10.365 1.00 98.75 111 LEU A O 1
ATOM 855 N N . ILE A 1 112 ? 5.344 -3.401 -8.147 1.00 98.50 112 ILE A N 1
ATOM 856 C CA . ILE A 1 112 ? 6.504 -2.499 -8.184 1.00 98.50 112 ILE A CA 1
ATOM 857 C C . ILE A 1 112 ? 7.726 -3.129 -8.876 1.00 98.50 112 ILE A C 1
ATOM 859 O O . ILE A 1 112 ? 8.230 -2.517 -9.819 1.00 98.50 112 ILE A O 1
ATOM 863 N N . PRO A 1 113 ? 8.219 -4.321 -8.479 1.00 98.31 113 PRO A N 1
ATOM 864 C CA . PRO A 1 113 ? 9.377 -4.921 -9.136 1.00 98.31 113 PRO A CA 1
ATOM 865 C C . PRO A 1 113 ? 9.081 -5.350 -10.577 1.00 98.31 113 PRO A C 1
ATOM 867 O O . PRO A 1 113 ? 9.935 -5.167 -11.441 1.00 98.31 113 PRO A O 1
ATOM 870 N N . SER A 1 114 ? 7.885 -5.875 -10.871 1.00 98.50 114 SER A N 1
ATOM 871 C CA . SER A 1 114 ? 7.530 -6.247 -12.251 1.00 98.50 114 SER A CA 1
ATOM 872 C C . SER A 1 114 ? 7.443 -5.025 -13.166 1.00 98.50 114 SER A C 1
ATOM 874 O O . SER A 1 114 ? 7.987 -5.053 -14.269 1.00 98.50 114 SER A O 1
ATOM 876 N N . LEU A 1 115 ? 6.852 -3.925 -12.688 1.00 98.50 115 LEU A N 1
ATOM 877 C CA . LEU A 1 115 ? 6.773 -2.667 -13.425 1.00 98.50 115 LEU A CA 1
ATOM 878 C C . LEU A 1 115 ? 8.155 -2.045 -13.624 1.00 98.50 115 LEU A C 1
ATOM 880 O O . LEU A 1 115 ? 8.446 -1.565 -14.714 1.00 98.50 115 LEU A O 1
ATOM 884 N N . TYR A 1 116 ? 9.018 -2.088 -12.605 1.00 98.31 116 TYR A N 1
ATOM 885 C CA . TYR A 1 116 ? 10.405 -1.644 -12.735 1.00 98.31 116 TYR A CA 1
ATOM 886 C C . TYR A 1 116 ? 11.118 -2.403 -13.859 1.00 98.31 116 TYR A C 1
ATOM 888 O O . TYR A 1 116 ? 11.627 -1.784 -14.787 1.00 98.31 116 TYR A O 1
ATOM 896 N N . LEU A 1 117 ? 11.079 -3.740 -13.832 1.00 98.12 117 LEU A N 1
ATOM 897 C CA . LEU A 1 117 ? 11.714 -4.574 -14.856 1.00 98.12 117 LEU A CA 1
ATOM 898 C C . LEU A 1 117 ? 11.131 -4.329 -16.253 1.00 98.12 117 LEU A C 1
ATOM 900 O O . LEU A 1 117 ? 11.888 -4.258 -17.220 1.00 98.12 117 LEU A O 1
ATOM 904 N N . MET A 1 118 ? 9.808 -4.173 -16.359 1.00 98.44 118 MET A N 1
ATOM 905 C CA . MET A 1 118 ? 9.138 -3.866 -17.623 1.00 98.44 118 MET A CA 1
ATOM 906 C C . MET A 1 118 ? 9.642 -2.552 -18.220 1.00 98.44 118 MET A C 1
ATOM 908 O O . MET A 1 118 ? 10.025 -2.508 -19.388 1.00 98.44 118 MET A O 1
ATOM 912 N N . LEU A 1 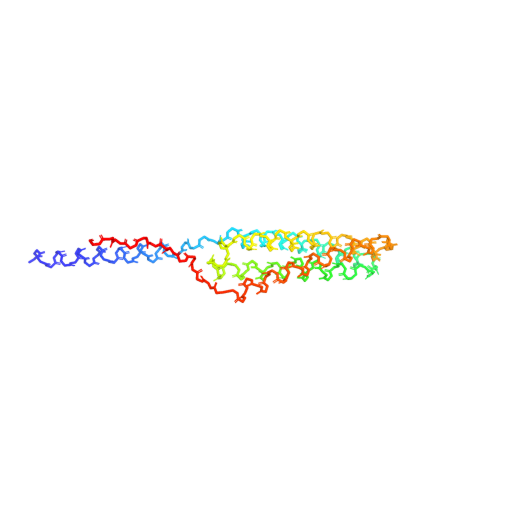119 ? 9.686 -1.497 -17.402 1.00 97.38 119 LEU A N 1
ATOM 913 C CA . LEU A 1 119 ? 10.131 -0.169 -17.820 1.00 97.38 119 LEU A CA 1
ATOM 914 C C . LEU A 1 119 ? 11.643 -0.103 -18.076 1.00 97.38 119 LEU A C 1
ATOM 916 O O . LEU A 1 119 ? 12.078 0.694 -18.898 1.00 97.38 119 LEU A O 1
ATOM 920 N N . SER A 1 120 ? 12.429 -0.983 -17.453 1.00 95.31 120 SER A N 1
ATOM 921 C CA . SER A 1 120 ? 13.854 -1.183 -17.754 1.00 95.31 120 SER A CA 1
ATOM 922 C C . SER A 1 120 ? 14.111 -2.064 -18.991 1.00 95.31 120 SER A C 1
ATOM 924 O O . SER A 1 120 ? 15.241 -2.494 -19.210 1.00 95.31 120 SER A O 1
ATOM 926 N N . GLY A 1 121 ? 13.085 -2.346 -19.803 1.00 96.12 121 GLY A N 1
ATOM 927 C CA . GLY A 1 121 ? 13.215 -3.008 -21.107 1.00 96.12 121 GLY A CA 1
ATOM 928 C C . GLY A 1 121 ? 12.768 -4.471 -21.156 1.00 96.12 121 GLY A C 1
ATOM 929 O O . GLY A 1 121 ? 12.806 -5.080 -22.224 1.00 96.12 121 GLY A O 1
ATOM 930 N N . ASN A 1 122 ? 12.310 -5.058 -20.045 1.00 97.44 122 ASN A N 1
ATOM 931 C CA . ASN A 1 122 ? 11.813 -6.435 -20.026 1.00 97.44 122 ASN A CA 1
ATOM 932 C C . ASN A 1 122 ? 10.301 -6.509 -20.305 1.00 97.44 122 ASN A C 1
ATOM 934 O O . ASN A 1 122 ? 9.496 -6.728 -19.397 1.00 97.44 122 ASN A O 1
ATOM 938 N N . ALA A 1 123 ? 9.913 -6.376 -21.575 1.00 96.56 123 ALA A N 1
ATOM 939 C CA . ALA A 1 123 ? 8.508 -6.402 -21.999 1.00 96.56 123 ALA A CA 1
ATOM 940 C C . ALA A 1 123 ? 7.742 -7.678 -21.581 1.00 96.56 123 ALA A C 1
ATOM 942 O O . ALA A 1 123 ? 6.529 -7.634 -21.400 1.00 96.56 123 ALA A O 1
ATOM 943 N N . ALA A 1 124 ? 8.430 -8.800 -21.333 1.00 97.75 124 ALA A N 1
ATOM 944 C CA . ALA A 1 124 ? 7.796 -10.040 -20.873 1.00 97.75 124 ALA A CA 1
ATOM 945 C C . ALA A 1 124 ? 7.131 -9.919 -19.485 1.00 97.75 124 ALA A C 1
ATOM 947 O O . ALA A 1 124 ? 6.375 -10.804 -19.086 1.00 97.75 124 ALA A O 1
ATOM 948 N N . MET A 1 125 ? 7.392 -8.835 -18.747 1.00 98.44 125 MET A N 1
ATOM 949 C CA . MET A 1 125 ? 6.764 -8.550 -17.455 1.00 98.44 125 MET A CA 1
ATOM 950 C C . MET A 1 125 ? 5.358 -7.947 -17.569 1.00 98.44 125 MET A C 1
ATOM 952 O O . MET A 1 125 ? 4.655 -7.896 -16.559 1.00 98.44 125 MET A O 1
ATOM 956 N N . GLU A 1 126 ? 4.910 -7.542 -18.763 1.00 98.19 126 GLU A N 1
ATOM 957 C CA . GLU A 1 126 ? 3.586 -6.932 -18.976 1.00 98.19 126 GLU A CA 1
ATOM 958 C C . GLU A 1 126 ? 2.424 -7.745 -18.365 1.00 98.19 126 GLU A C 1
ATOM 960 O O . GLU A 1 126 ? 1.633 -7.166 -17.611 1.00 98.19 126 GLU A O 1
ATOM 965 N N . PRO A 1 127 ? 2.326 -9.081 -18.545 1.00 98.44 127 PRO A N 1
ATOM 966 C CA . PRO A 1 127 ? 1.245 -9.856 -17.935 1.00 98.44 127 PRO A CA 1
ATOM 967 C C . PRO A 1 127 ? 1.300 -9.850 -16.401 1.00 98.44 127 PRO A C 1
ATOM 969 O O . PRO A 1 127 ? 0.264 -9.829 -15.736 1.00 98.44 127 PRO A O 1
ATOM 972 N N . VAL A 1 128 ? 2.505 -9.838 -15.823 1.00 98.75 128 VAL A N 1
ATOM 973 C CA . VAL A 1 128 ? 2.703 -9.802 -14.366 1.00 98.75 128 VAL A CA 1
ATOM 974 C C . VAL A 1 128 ? 2.254 -8.452 -13.807 1.00 98.75 128 VAL A C 1
ATOM 976 O O . VAL A 1 128 ? 1.565 -8.409 -12.783 1.00 98.75 128 VAL A O 1
ATOM 979 N N . VAL A 1 129 ? 2.573 -7.358 -14.504 1.00 98.69 129 VAL A N 1
ATOM 980 C CA . VAL A 1 129 ? 2.101 -6.004 -14.172 1.00 98.69 129 VAL A CA 1
ATOM 981 C C . VAL A 1 129 ? 0.575 -5.939 -14.229 1.00 98.69 129 VAL A C 1
ATOM 983 O O . VAL A 1 129 ? -0.050 -5.453 -13.285 1.00 98.69 129 VAL A O 1
ATOM 986 N N . ALA A 1 130 ? -0.046 -6.477 -15.281 1.00 98.56 130 ALA A N 1
ATOM 987 C CA . ALA A 1 130 ? -1.501 -6.475 -15.425 1.00 98.56 130 ALA A CA 1
ATOM 988 C C . ALA A 1 130 ? -2.196 -7.251 -14.291 1.00 98.56 130 ALA A C 1
ATOM 990 O O . ALA A 1 130 ? -3.090 -6.723 -13.625 1.00 98.56 130 ALA A O 1
ATOM 991 N N . ILE A 1 131 ? -1.750 -8.481 -14.012 1.00 98.81 131 ILE A N 1
ATOM 992 C CA . ILE A 1 131 ? -2.335 -9.330 -12.961 1.00 98.81 131 ILE A CA 1
ATOM 993 C C . ILE A 1 131 ? -2.154 -8.691 -11.580 1.00 98.81 131 ILE A C 1
ATOM 995 O O . ILE A 1 131 ? -3.110 -8.591 -10.810 1.00 98.81 131 ILE A O 1
ATOM 999 N N . SER A 1 132 ? -0.946 -8.223 -11.258 1.00 98.69 132 SER A N 1
ATOM 1000 C CA . SER A 1 132 ? -0.670 -7.587 -9.963 1.00 98.69 132 SER A CA 1
ATOM 1001 C C . SER A 1 132 ? -1.441 -6.276 -9.772 1.00 98.69 132 SER A C 1
ATOM 1003 O O . SER A 1 132 ? -1.928 -6.018 -8.669 1.00 98.69 132 SER A O 1
ATOM 1005 N N . SER A 1 133 ? -1.658 -5.506 -10.845 1.00 98.50 133 SER A N 1
ATOM 1006 C CA . SER A 1 133 ? -2.518 -4.313 -10.836 1.00 98.50 133 SER A CA 1
ATOM 1007 C C . SER A 1 133 ? -3.970 -4.654 -10.501 1.00 98.50 133 SER A C 1
ATOM 1009 O O . SER A 1 133 ? -4.579 -3.986 -9.665 1.00 98.50 133 SER A O 1
ATOM 1011 N N . LEU A 1 134 ? -4.523 -5.722 -11.090 1.00 98.75 134 LEU A N 1
ATOM 1012 C CA . LEU A 1 134 ? -5.884 -6.181 -10.785 1.00 98.75 134 LEU A CA 1
ATOM 1013 C C . LEU A 1 134 ? -6.021 -6.658 -9.334 1.00 98.75 134 LEU A C 1
ATOM 1015 O O . LEU A 1 134 ? -7.030 -6.385 -8.685 1.00 98.75 134 LEU A O 1
ATOM 1019 N N . ILE A 1 135 ? -4.995 -7.321 -8.796 1.00 98.75 135 ILE A N 1
ATOM 1020 C CA . ILE A 1 135 ? -4.964 -7.733 -7.387 1.00 98.75 135 ILE A CA 1
ATOM 1021 C C . ILE A 1 135 ? -4.913 -6.507 -6.464 1.00 98.75 135 ILE A C 1
ATOM 1023 O O . ILE A 1 135 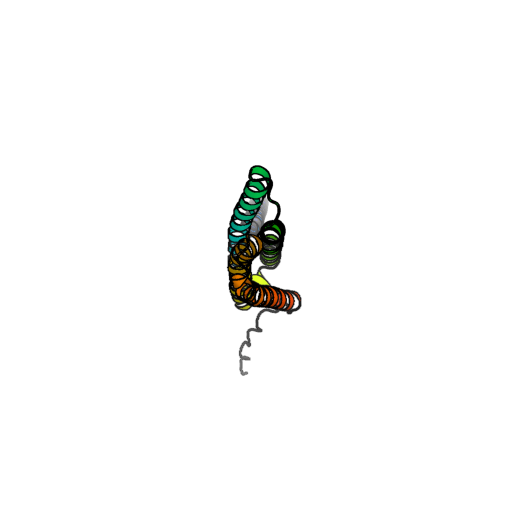? -5.678 -6.431 -5.500 1.00 98.75 135 ILE A O 1
ATOM 1027 N N . ALA A 1 136 ? -4.055 -5.525 -6.760 1.00 98.69 136 ALA A N 1
ATOM 1028 C CA . ALA A 1 136 ? -3.996 -4.279 -5.998 1.00 98.69 136 ALA A CA 1
ATOM 1029 C C . ALA A 1 136 ? -5.346 -3.541 -6.044 1.00 98.69 136 ALA A C 1
ATOM 1031 O O . ALA A 1 136 ? -5.851 -3.112 -5.005 1.00 98.69 136 ALA A O 1
ATOM 1032 N N . PHE A 1 137 ? -5.983 -3.479 -7.218 1.00 98.69 137 PHE A N 1
ATOM 1033 C CA . PHE A 1 137 ? -7.319 -2.910 -7.384 1.00 98.69 137 PHE A CA 1
ATOM 1034 C C . PHE A 1 137 ? -8.374 -3.643 -6.546 1.00 98.69 137 PHE A C 1
ATOM 1036 O O . PHE A 1 137 ? -9.139 -2.999 -5.828 1.00 98.69 137 PHE A O 1
ATOM 1043 N N . ALA A 1 138 ? -8.370 -4.980 -6.534 1.00 98.62 138 ALA A N 1
ATOM 1044 C CA . ALA A 1 138 ? -9.235 -5.761 -5.651 1.00 98.62 138 ALA A CA 1
ATOM 1045 C C . ALA A 1 138 ? -8.999 -5.414 -4.168 1.00 98.62 138 ALA A C 1
ATOM 1047 O O . ALA A 1 138 ? -9.954 -5.265 -3.406 1.00 98.62 138 ALA A O 1
ATOM 1048 N N . GLY A 1 139 ? -7.744 -5.197 -3.763 1.00 98.50 139 GLY A N 1
ATOM 1049 C CA . GLY A 1 139 ? -7.395 -4.705 -2.428 1.00 98.50 139 GLY A CA 1
ATOM 1050 C C . GLY A 1 139 ? -8.004 -3.335 -2.095 1.00 98.50 139 GLY A C 1
ATOM 1051 O O . GLY A 1 139 ? -8.470 -3.125 -0.973 1.00 98.50 139 GLY A O 1
ATOM 1052 N N . VAL A 1 140 ? -8.066 -2.416 -3.063 1.00 98.44 140 VAL A N 1
ATOM 1053 C CA . VAL A 1 140 ? -8.749 -1.116 -2.905 1.00 98.44 140 VAL A CA 1
ATOM 1054 C C . VAL A 1 140 ? -10.263 -1.297 -2.795 1.00 98.44 140 VAL A C 1
ATOM 1056 O O . VAL A 1 140 ? -10.886 -0.681 -1.933 1.00 98.44 140 VAL A O 1
ATOM 1059 N N . LEU A 1 141 ? -10.865 -2.175 -3.603 1.00 98.38 141 LEU A N 1
ATOM 1060 C CA . LEU A 1 141 ? -12.300 -2.468 -3.521 1.00 98.38 141 LEU A CA 1
ATOM 1061 C C . LEU A 1 141 ? -12.686 -3.066 -2.164 1.00 98.38 141 LEU A C 1
ATOM 1063 O O . LEU A 1 141 ? -13.678 -2.653 -1.567 1.00 98.38 141 LEU A O 1
ATOM 1067 N N . LEU A 1 142 ? -11.875 -3.982 -1.629 1.00 97.75 142 LEU A N 1
ATOM 1068 C CA . LEU A 1 142 ? -12.072 -4.512 -0.277 1.00 97.75 142 LEU A CA 1
ATOM 1069 C C . LEU A 1 142 ? -12.008 -3.398 0.775 1.00 97.75 142 LEU A C 1
ATOM 1071 O O . LEU A 1 142 ? -12.802 -3.391 1.716 1.00 97.75 142 LEU A O 1
ATOM 1075 N N . PHE A 1 143 ? -11.102 -2.432 0.608 1.00 97.56 143 PHE A N 1
ATOM 1076 C CA . PHE A 1 143 ? -11.018 -1.282 1.505 1.00 97.56 143 PHE A CA 1
ATOM 1077 C C . PHE A 1 143 ? -12.247 -0.372 1.393 1.00 97.56 143 PHE A C 1
ATOM 1079 O O . PHE A 1 143 ? -12.788 0.051 2.415 1.00 97.56 143 PHE A O 1
ATOM 1086 N N . ALA A 1 144 ? -12.753 -0.143 0.178 1.00 97.31 144 ALA A N 1
ATOM 1087 C CA . ALA A 1 144 ? -14.005 0.577 -0.036 1.00 97.31 144 ALA A CA 1
ATOM 1088 C C . ALA A 1 144 ? -15.175 -0.118 0.683 1.00 97.31 144 ALA A C 1
ATOM 1090 O O . ALA A 1 144 ? -15.915 0.531 1.420 1.00 97.31 144 ALA A O 1
ATOM 1091 N N . VAL A 1 145 ? -15.290 -1.447 0.574 1.00 95.94 145 VAL A N 1
ATOM 1092 C CA . VAL A 1 145 ? -16.298 -2.229 1.315 1.00 95.94 145 VAL A CA 1
ATOM 1093 C C . VAL A 1 145 ? -16.152 -2.035 2.828 1.00 95.94 145 VAL A C 1
ATOM 1095 O O . VAL A 1 145 ? -17.149 -1.833 3.520 1.00 95.94 145 VAL A O 1
ATOM 1098 N N . ILE A 1 146 ? -14.927 -2.035 3.367 1.00 94.38 146 ILE A N 1
ATOM 1099 C CA . ILE A 1 146 ? -14.692 -1.760 4.795 1.00 94.38 146 ILE A CA 1
ATOM 1100 C C . ILE A 1 146 ? -15.188 -0.355 5.171 1.00 94.38 146 ILE A C 1
ATOM 1102 O O . ILE A 1 146 ? -15.887 -0.208 6.182 1.00 94.38 146 ILE A O 1
ATOM 1106 N N . ILE A 1 147 ? -14.878 0.664 4.364 1.00 94.25 147 ILE A N 1
ATOM 1107 C CA . ILE A 1 147 ? -15.314 2.049 4.596 1.00 94.25 147 ILE A CA 1
ATOM 1108 C C . ILE A 1 147 ? -16.839 2.156 4.604 1.00 94.25 147 ILE A C 1
ATOM 1110 O O . ILE A 1 147 ? -17.386 2.742 5.539 1.00 94.25 147 ILE A O 1
ATOM 1114 N N . PHE A 1 148 ? -17.518 1.554 3.629 1.00 94.31 148 PHE A N 1
ATOM 1115 C CA . PHE A 1 148 ? -18.974 1.651 3.497 1.00 94.31 148 PHE A CA 1
ATOM 1116 C C . PHE A 1 148 ? -19.750 0.678 4.396 1.00 94.31 148 PHE A C 1
ATOM 1118 O O . PHE A 1 148 ? -20.946 0.857 4.598 1.00 94.31 148 PHE A O 1
ATOM 1125 N N . SER A 1 149 ? -19.094 -0.326 4.986 1.00 88.88 149 SER A N 1
ATOM 1126 C CA . SER A 1 149 ? -19.748 -1.239 5.930 1.00 88.88 149 SER A CA 1
ATOM 1127 C C . SER A 1 149 ? -20.087 -0.561 7.267 1.00 88.88 149 SER A C 1
ATOM 1129 O O . SER A 1 149 ? -19.273 0.191 7.818 1.00 88.88 149 SER A O 1
ATOM 1131 N N . SER A 1 150 ? -21.259 -0.873 7.831 1.00 82.81 150 SER A N 1
ATOM 1132 C CA . SER A 1 150 ? -21.666 -0.438 9.177 1.00 82.81 150 SER A CA 1
ATOM 1133 C C . SER A 1 150 ? -20.676 -0.928 10.227 1.00 82.81 150 SER A C 1
ATOM 1135 O O . SER A 1 150 ? -20.164 -2.040 10.106 1.00 82.81 150 SER A O 1
ATOM 1137 N N . SER A 1 151 ? -20.415 -0.144 11.275 1.00 69.25 151 SER A N 1
ATOM 1138 C CA . SER A 1 151 ? -19.492 -0.509 12.367 1.00 69.25 151 SER A CA 1
ATOM 1139 C C . SER A 1 151 ? -20.096 -1.467 13.398 1.00 69.25 151 SER A C 1
ATOM 1141 O O . SER A 1 151 ? -19.442 -1.773 14.390 1.00 69.25 151 SER A O 1
ATOM 1143 N N . GLU A 1 152 ? -21.322 -1.945 13.178 1.00 60.09 152 GLU A N 1
ATOM 1144 C CA . GLU A 1 152 ? -22.063 -2.693 14.188 1.00 60.09 152 GLU A CA 1
ATOM 1145 C C . GLU A 1 152 ? -21.297 -3.953 14.630 1.00 60.09 152 GLU A C 1
ATOM 1147 O O . GLU A 1 152 ? -20.794 -4.711 13.780 1.00 60.09 152 GLU A O 1
ATOM 1152 N N . PRO A 1 153 ? -21.149 -4.166 15.951 1.00 53.12 153 PRO A N 1
ATOM 1153 C CA . PRO A 1 153 ? -20.701 -5.443 16.464 1.00 53.12 153 PRO A CA 1
ATOM 1154 C C . PRO A 1 153 ? -21.727 -6.483 16.027 1.00 53.12 153 PRO A C 1
ATOM 1156 O O . PRO A 1 153 ? -22.927 -6.220 16.081 1.00 53.12 153 PRO A O 1
ATOM 1159 N N . ALA A 1 154 ? -21.261 -7.647 15.568 1.00 47.44 154 ALA A N 1
ATOM 1160 C CA . ALA A 1 154 ? -22.138 -8.783 15.329 1.00 47.44 154 ALA A CA 1
ATOM 1161 C C . ALA A 1 154 ? -23.031 -8.938 16.563 1.00 47.44 154 ALA A C 1
ATOM 1163 O O . ALA A 1 154 ? -22.516 -9.159 17.661 1.00 47.44 154 ALA A O 1
ATOM 1164 N N . VAL A 1 155 ? -24.332 -8.698 16.383 1.00 50.38 155 VAL A N 1
ATOM 1165 C CA . VAL A 1 155 ? -25.335 -8.741 17.441 1.00 50.38 155 VAL A CA 1
ATOM 1166 C C . VAL A 1 155 ? -25.118 -10.041 18.196 1.00 50.38 155 VAL A C 1
ATOM 1168 O O . VAL A 1 155 ? -25.269 -11.125 17.635 1.00 50.38 155 VAL A O 1
ATOM 1171 N N . ALA A 1 156 ? -24.706 -9.928 19.457 1.00 49.09 156 ALA A N 1
ATOM 1172 C CA . ALA A 1 156 ? -24.796 -11.030 20.385 1.00 49.09 156 ALA A CA 1
ATOM 1173 C C . ALA A 1 156 ? -26.286 -11.362 20.475 1.00 49.09 156 ALA A C 1
ATOM 1175 O O . ALA A 1 156 ? -27.044 -10.687 21.169 1.00 49.09 156 ALA A O 1
ATOM 1176 N N . THR A 1 157 ? -26.722 -12.362 19.714 1.00 51.28 157 THR A N 1
ATOM 1177 C CA . THR A 1 157 ? -27.980 -13.062 19.944 1.00 51.28 157 THR A CA 1
ATOM 1178 C C . THR A 1 157 ? -27.880 -13.693 21.326 1.00 51.28 157 THR A C 1
ATOM 1180 O O . THR A 1 157 ? -27.443 -14.832 21.475 1.00 51.28 157 THR A O 1
ATOM 1183 N N . ALA A 1 158 ? -28.205 -12.913 22.355 1.00 54.91 158 ALA A N 1
ATOM 1184 C CA . ALA A 1 158 ? -28.457 -13.432 23.681 1.00 54.91 158 ALA A CA 1
ATOM 1185 C C . ALA A 1 158 ? -29.760 -14.246 23.604 1.00 54.91 158 ALA A C 1
ATOM 1187 O O . ALA A 1 158 ? -30.770 -13.716 23.131 1.00 54.91 158 ALA A O 1
ATOM 1188 N N . PRO A 1 159 ? -29.767 -15.524 24.015 1.00 60.66 159 PRO A N 1
ATOM 1189 C CA . PRO A 1 159 ? -31.007 -16.272 24.117 1.00 60.66 159 PRO A CA 1
ATOM 1190 C C . PRO A 1 159 ? -31.901 -15.611 25.173 1.00 60.66 159 PRO A C 1
ATOM 1192 O O . PRO A 1 159 ? -31.460 -15.304 26.281 1.00 60.66 159 PRO A O 1
ATOM 1195 N N . SER A 1 160 ? -33.157 -15.367 24.799 1.00 63.62 160 SER A N 1
ATOM 1196 C CA . SER A 1 160 ? -34.203 -14.872 25.694 1.00 63.62 160 SER A CA 1
ATOM 1197 C C . SER A 1 160 ? -34.328 -15.802 26.909 1.00 63.62 160 SER A C 1
ATOM 1199 O O . SER A 1 160 ? -34.458 -17.012 26.704 1.00 63.62 160 SER A O 1
ATOM 1201 N N . PRO A 1 161 ? -34.339 -15.300 28.158 1.00 66.00 161 PRO A N 1
ATOM 1202 C CA . PRO A 1 161 ? -34.706 -16.132 29.293 1.00 66.00 161 PRO A CA 1
ATOM 1203 C C . PRO A 1 161 ? -36.188 -16.492 29.148 1.00 66.00 161 PRO A C 1
ATOM 1205 O O . PRO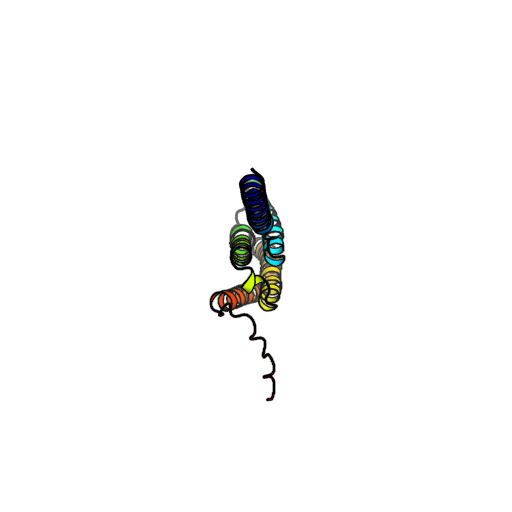 A 1 161 ? -37.058 -15.617 29.149 1.00 66.00 161 PRO A O 1
ATOM 1208 N N . ALA A 1 162 ? -36.458 -17.781 28.946 1.00 67.25 162 ALA A N 1
ATOM 1209 C CA . ALA A 1 162 ? -37.800 -18.329 29.040 1.00 67.25 162 ALA A CA 1
ATOM 1210 C C . ALA A 1 162 ? -38.330 -18.077 30.461 1.00 67.25 162 ALA A C 1
ATOM 1212 O O . ALA A 1 162 ? -37.619 -18.312 31.440 1.00 67.25 162 ALA A O 1
ATOM 1213 N N . ARG A 1 163 ? -39.541 -17.520 30.527 1.00 60.81 163 ARG A N 1
ATOM 1214 C CA . ARG A 1 163 ? -40.331 -17.349 31.750 1.00 60.81 163 ARG A CA 1
ATOM 1215 C C . ARG A 1 163 ? -40.948 -18.670 32.178 1.00 60.81 163 ARG A C 1
ATOM 1217 O O . ARG A 1 163 ? -41.280 -19.460 31.266 1.00 60.81 163 ARG A O 1
#

Foldseek 3Di:
DVVVVVVVVVVVVVVVVVVVVVVVVVDPDFQPLLVVLQVQLVVLVVVLVVVVVVCVVVVNCLLVVLSVLSNVLRHVVSNVLSVVCRVQVLLSPDPLSVVLCVQQSQLSVQQNVLSNVCSVPPVVSVVSNVVSVVSNVVSVVSVVCSVPDDSDDPPPPDPDPDD

pLDDT: mean 89.95, std 13.56, range [47.44, 98.81]

Sequence (163 aa):
MQAAKAFLSARSQQLENMLKFHRQQGGNQMPRIANLYFKTAIIFLILGISIGLHMSIAGDHSATGAHAHANLLGWVTMAIFGGYHALNPQKAARRLAMIQYAVYTFGVAVLIPSLYLMLSGNAAMEPVVAISSLIAFAGVLLFAVIIFSSSEPAVATAPSPAR

Solvent-accessible surface area (backbone atoms only — not comparable to full-atom values): 8461 Å² total; per-residue (Å²): 115,67,69,63,53,51,52,53,51,53,53,50,52,51,50,50,51,52,51,50,50,57,58,63,66,70,63,77,73,71,36,69,65,17,53,49,25,42,59,50,10,54,53,24,37,53,52,16,51,52,47,48,50,50,27,63,75,70,70,49,65,65,40,50,66,25,28,50,44,20,37,45,63,32,15,51,48,27,37,49,53,13,48,51,23,49,78,34,49,73,58,44,70,36,72,65,46,55,50,25,49,52,39,24,50,51,11,47,67,48,22,36,60,30,38,31,43,28,46,72,69,40,65,87,28,52,67,54,28,53,53,20,48,53,36,26,49,50,16,51,51,46,47,51,51,57,70,73,46,79,77,72,71,80,75,78,80,70,80,77,83,81,129

Nearest PDB structures (foldseek):
  8eas-assembly1_h  TM=4.254E-01  e=9.804E-01  Saccharomyces cerevisiae
  4ntb-assembly1_A  TM=3.944E-01  e=1.207E+00  Mus musculus
  3ja6-assembly1_I  TM=3.602E-01  e=7.471E+00  Escherichia coli
  3ja6-assembly1_H  TM=2.086E-01  e=7.471E+00  Escherichia coli

Organism: Sinorhizobium fredii (strain USDA 257) (NCBI:txid1185652)

Radius of gyration: 24.92 Å; Cα contacts (8 Å, |Δi|>4): 158; chains: 1; bounding box: 63×35×85 Å

Secondary structure (DSSP, 8-state):
-HHHHHHHHHHHHHHHHHHHHHHHHT--PPPHHHHHHHHHHHHHHHHHHHHHHHHHHH---TTHHHHHHIIIIIIIHHHHHHHHHHH-HHHHTSHHHHHHHHHHHHHHHHHHHHHHHHHTT-GGGHHHHHHHHHHHHHHHHHHHHHHHS--------PPP---